Protein AF-A0A356RDQ2-F1 (afdb_monomer)

Solvent-accessible surface area (backbone atoms only — not comparable to full-atom values): 8104 Å² total; per-residue (Å²): 97,67,30,34,32,39,31,36,36,45,45,66,46,57,82,67,72,48,89,92,54,84,50,73,50,93,50,65,42,47,44,84,38,71,37,38,31,38,51,40,94,94,73,42,72,46,42,43,24,82,89,81,72,40,67,58,52,93,39,52,45,80,73,41,77,36,82,48,66,81,82,61,51,95,72,86,86,88,83,76,98,74,90,83,88,85,85,86,86,73,81,70,80,85,88,80,80,74,92,52,93,76,52,80,76,50,72,68,56,47,53,51,52,52,54,50,50,56,50,51,53,56,63,73,74,108

Mean predicted aligned error: 7.06 Å

Structure (mmCIF, N/CA/C/O backbone):
data_AF-A0A356RDQ2-F1
#
_entry.id   AF-A0A356RDQ2-F1
#
loop_
_atom_site.group_PDB
_atom_site.id
_atom_site.type_symbol
_atom_site.label_atom_id
_atom_site.label_alt_id
_atom_site.label_comp_id
_atom_site.label_asym_id
_atom_site.label_entity_id
_atom_site.label_seq_id
_atom_site.pdbx_PDB_ins_code
_atom_site.Cartn_x
_atom_site.Cartn_y
_atom_site.Cartn_z
_atom_site.occupancy
_atom_site.B_iso_or_equiv
_atom_site.auth_seq_id
_atom_site.auth_comp_id
_atom_site.auth_asym_id
_atom_site.auth_atom_id
_atom_site.pdbx_PDB_model_num
ATOM 1 N N . ALA A 1 1 ? 0.451 -12.735 -19.079 1.00 93.62 1 ALA A N 1
ATOM 2 C CA . ALA A 1 1 ? 1.292 -11.524 -19.231 1.00 93.62 1 ALA A CA 1
ATOM 3 C C . ALA A 1 1 ? 1.687 -11.032 -17.844 1.00 93.62 1 ALA A C 1
ATOM 5 O O . ALA A 1 1 ? 0.961 -11.345 -16.910 1.00 93.62 1 ALA A O 1
ATOM 6 N N . SER A 1 2 ? 2.787 -10.297 -17.690 1.00 96.88 2 SER A N 1
ATOM 7 C CA . SER A 1 2 ? 3.163 -9.659 -16.419 1.00 96.88 2 SER A CA 1
ATOM 8 C C . SER A 1 2 ? 3.553 -8.198 -16.638 1.00 96.88 2 SER A C 1
ATOM 10 O O . SER A 1 2 ? 3.930 -7.817 -17.749 1.00 96.88 2 SER A O 1
ATOM 12 N N . ARG A 1 3 ? 3.424 -7.377 -15.593 1.00 97.75 3 ARG A N 1
ATOM 13 C CA . ARG A 1 3 ? 3.830 -5.968 -15.590 1.00 97.75 3 ARG A CA 1
ATOM 14 C C . ARG A 1 3 ? 4.369 -5.553 -14.222 1.00 97.75 3 ARG A C 1
ATOM 16 O O . ARG A 1 3 ? 3.916 -6.055 -13.198 1.00 97.75 3 ARG A O 1
ATOM 23 N N . PHE A 1 4 ? 5.331 -4.643 -14.233 1.00 98.06 4 PHE A N 1
ATOM 24 C CA . PHE A 1 4 ? 5.793 -3.894 -13.074 1.00 98.06 4 PHE A CA 1
ATOM 25 C C . PHE A 1 4 ? 4.777 -2.808 -12.725 1.00 98.06 4 PHE A C 1
ATOM 27 O O . PHE A 1 4 ? 4.252 -2.139 -13.621 1.00 98.06 4 PHE A O 1
ATOM 34 N N . VAL A 1 5 ? 4.533 -2.623 -11.434 1.00 98.31 5 VAL A N 1
ATOM 35 C CA . VAL A 1 5 ? 3.675 -1.571 -10.902 1.00 98.31 5 VAL A CA 1
ATOM 36 C C . VAL A 1 5 ? 4.477 -0.736 -9.914 1.00 98.31 5 VAL A C 1
ATOM 38 O O . VAL A 1 5 ? 5.105 -1.281 -9.011 1.00 98.31 5 VAL A O 1
ATOM 41 N N . SER A 1 6 ? 4.454 0.580 -10.106 1.00 97.50 6 SER A N 1
ATOM 42 C CA . SER A 1 6 ? 4.959 1.583 -9.167 1.00 97.50 6 SER A CA 1
ATOM 43 C C . SER A 1 6 ? 3.775 2.360 -8.613 1.00 97.50 6 SER A C 1
ATOM 45 O O . SER A 1 6 ? 2.843 2.680 -9.359 1.00 97.50 6 SER A O 1
ATOM 47 N N . GLY A 1 7 ? 3.786 2.660 -7.323 1.00 96.94 7 GLY A N 1
ATOM 48 C CA . GLY A 1 7 ? 2.693 3.357 -6.669 1.00 96.94 7 GLY A CA 1
ATOM 49 C C . GLY A 1 7 ? 2.954 3.576 -5.194 1.00 96.94 7 GLY A C 1
ATOM 50 O O . GLY A 1 7 ? 4.080 3.855 -4.787 1.00 96.94 7 GLY A O 1
ATOM 51 N N . TYR A 1 8 ? 1.892 3.457 -4.411 1.00 96.56 8 TYR A N 1
ATOM 52 C CA . TYR A 1 8 ? 1.920 3.675 -2.974 1.00 96.56 8 TYR A CA 1
ATOM 53 C C . TYR A 1 8 ? 1.400 2.446 -2.240 1.00 96.56 8 TYR A C 1
ATOM 55 O O . TYR A 1 8 ? 0.516 1.748 -2.743 1.00 96.56 8 TYR A O 1
ATOM 63 N N . LEU A 1 9 ? 1.93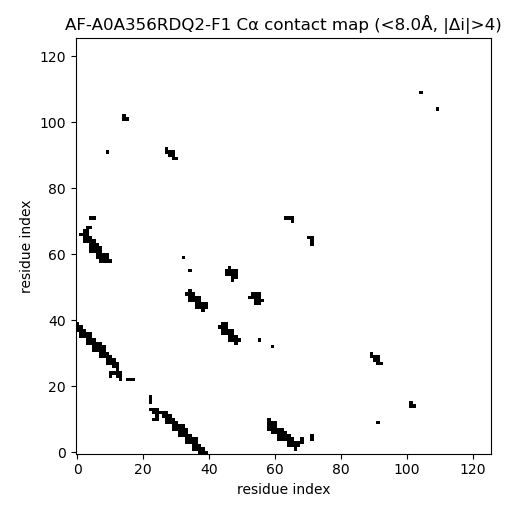1 2.208 -1.047 1.00 95.88 9 LEU A N 1
ATOM 64 C CA . LEU A 1 9 ? 1.403 1.231 -0.109 1.00 95.88 9 LEU A CA 1
ATOM 65 C C . LEU A 1 9 ? 0.938 1.958 1.148 1.00 95.88 9 LEU A C 1
ATOM 67 O O . LEU A 1 9 ? 1.749 2.537 1.863 1.00 95.88 9 LEU A O 1
ATOM 71 N N . ILE A 1 10 ? -0.364 1.900 1.415 1.00 95.12 10 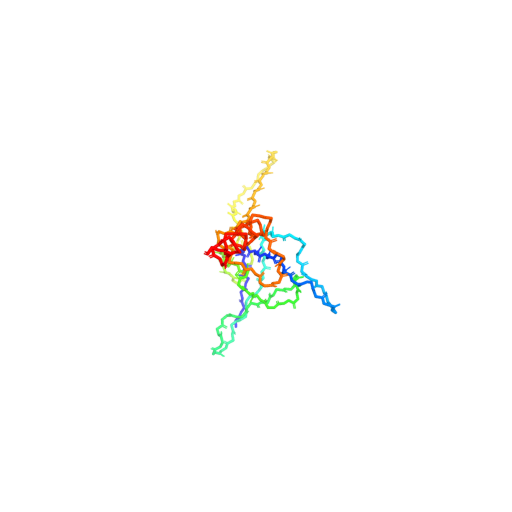ILE A N 1
ATOM 72 C CA . ILE A 1 10 ? -0.952 2.323 2.682 1.00 95.12 10 ILE A CA 1
ATOM 73 C C . ILE A 1 10 ? -1.109 1.094 3.570 1.00 95.12 10 ILE A C 1
ATOM 75 O O . ILE A 1 10 ? -1.794 0.138 3.200 1.00 95.12 10 ILE A O 1
ATOM 79 N N . GLN A 1 11 ? -0.523 1.138 4.764 1.00 91.88 11 GLN A N 1
ATOM 80 C CA . GLN A 1 11 ? -0.767 0.140 5.799 1.00 91.88 11 GLN A CA 1
ATOM 81 C C . GLN A 1 11 ? -1.321 0.827 7.034 1.00 91.88 11 GLN A C 1
ATOM 83 O O . GLN A 1 11 ? -0.688 1.698 7.625 1.00 91.88 11 GLN A O 1
ATOM 88 N N . LEU A 1 12 ? -2.528 0.419 7.414 1.00 91.00 12 LEU A N 1
ATOM 89 C CA . LEU A 1 12 ? -3.160 0.874 8.639 1.00 91.00 12 LEU A CA 1
ATOM 90 C C . LEU A 1 12 ? -2.841 -0.103 9.766 1.00 91.00 12 LEU A C 1
ATOM 92 O O . LEU A 1 12 ? -2.865 -1.321 9.565 1.00 91.00 12 LEU A O 1
ATOM 96 N N . VAL A 1 13 ? -2.598 0.424 10.964 1.00 90.25 13 VAL A N 1
ATOM 97 C CA . VAL A 1 13 ? -2.451 -0.404 12.158 1.00 90.25 13 VAL A CA 1
ATOM 98 C C . VAL A 1 13 ? -3.751 -1.174 12.400 1.00 90.25 13 VAL A C 1
ATOM 100 O O . VAL A 1 13 ? -4.851 -0.598 12.433 1.00 90.25 13 VAL A O 1
ATOM 103 N N . ALA A 1 14 ? -3.616 -2.492 12.547 1.00 86.81 14 ALA A N 1
ATOM 104 C CA . ALA A 1 14 ? -4.719 -3.371 12.900 1.00 86.81 14 ALA A CA 1
ATOM 105 C C . ALA A 1 14 ? -5.172 -3.097 14.341 1.00 86.81 14 ALA A C 1
ATOM 107 O O . ALA A 1 14 ? -4.351 -2.851 15.223 1.00 86.81 14 ALA A O 1
ATOM 108 N N . ASP A 1 15 ? -6.478 -3.181 14.607 1.00 85.62 15 ASP A N 1
ATOM 109 C CA . ASP A 1 15 ? -6.977 -2.987 15.978 1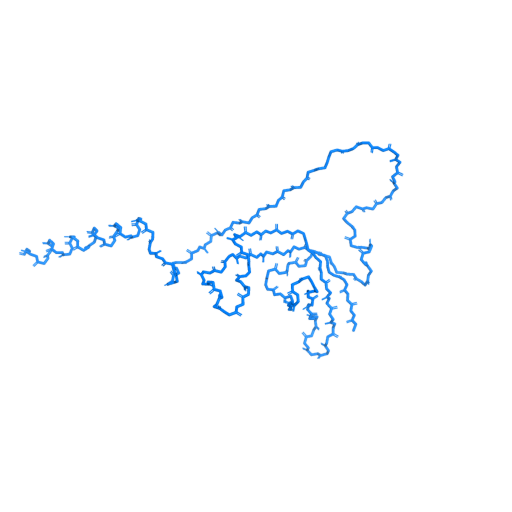.00 85.62 15 ASP A CA 1
ATOM 110 C C . ASP A 1 15 ? -6.570 -4.122 16.911 1.00 85.62 15 ASP A C 1
ATOM 112 O O . ASP A 1 15 ? -6.353 -3.914 18.102 1.00 85.62 15 ASP A O 1
ATOM 116 N N . VAL A 1 16 ? -6.501 -5.334 16.363 1.00 84.62 16 VAL A N 1
ATOM 117 C CA . VAL A 1 16 ? -6.160 -6.545 17.097 1.00 84.62 16 VAL A CA 1
ATOM 118 C C . VAL A 1 16 ? -4.849 -7.064 16.543 1.00 84.62 16 VAL A C 1
ATOM 120 O O . VAL A 1 16 ? -4.725 -7.340 15.350 1.00 84.62 16 VAL A O 1
ATOM 123 N N . LYS A 1 17 ? -3.865 -7.196 17.430 1.00 84.56 17 LYS A N 1
ATOM 124 C CA . LYS A 1 17 ? -2.586 -7.813 17.096 1.00 84.56 17 LYS A CA 1
ATOM 125 C C . LYS A 1 17 ? -2.791 -9.294 16.795 1.00 84.56 17 LYS A C 1
ATOM 127 O O . LYS A 1 17 ? -3.602 -9.963 17.433 1.00 84.56 17 LYS A O 1
ATOM 132 N N . SER A 1 18 ? -2.040 -9.795 15.825 1.00 84.31 18 SER A N 1
ATOM 133 C CA . SER A 1 18 ? -2.029 -11.218 15.505 1.00 84.31 18 SER A CA 1
ATOM 134 C C . SER A 1 18 ? -1.509 -12.024 16.700 1.00 84.31 18 SER A C 1
ATOM 136 O O . SER A 1 18 ? -0.560 -11.606 17.365 1.00 84.31 18 SER A O 1
ATOM 138 N N . LEU A 1 19 ? -2.137 -13.172 16.968 1.00 84.19 19 LEU A N 1
ATOM 139 C CA . LEU A 1 19 ? -1.734 -14.092 18.036 1.00 84.19 19 LEU A CA 1
ATOM 140 C C . LEU A 1 19 ? -0.510 -14.926 17.632 1.00 84.19 19 LEU A C 1
ATOM 142 O O . LEU A 1 19 ? 0.449 -15.016 18.393 1.00 84.19 19 LEU A O 1
ATOM 146 N N . ASP A 1 20 ? -0.531 -15.478 16.416 1.00 83.88 20 ASP A N 1
ATOM 147 C CA . ASP A 1 20 ? 0.428 -16.493 15.953 1.00 83.88 20 ASP A CA 1
ATOM 148 C C . ASP A 1 20 ? 1.296 -16.014 14.772 1.00 83.88 20 ASP A C 1
ATOM 150 O O . ASP A 1 20 ? 1.939 -16.811 14.089 1.00 83.88 20 ASP A O 1
ATOM 154 N N . GLY A 1 21 ? 1.319 -14.708 14.490 1.00 78.38 21 GLY A N 1
ATOM 155 C CA . GLY A 1 21 ? 2.029 -14.161 13.333 1.00 78.38 21 GLY A CA 1
ATOM 156 C C . GLY A 1 21 ? 2.373 -12.675 13.450 1.00 78.38 21 GLY A C 1
ATOM 157 O O . GLY A 1 21 ? 2.036 -12.031 14.445 1.00 78.38 21 GLY A O 1
ATOM 158 N N . PRO A 1 22 ? 3.038 -12.100 12.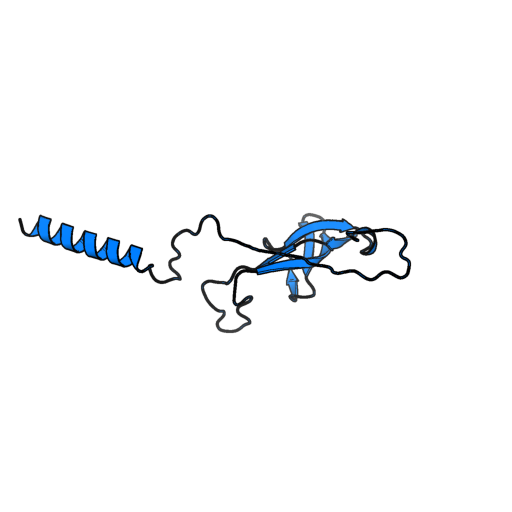435 1.00 77.06 22 PRO A N 1
ATOM 159 C CA . PRO A 1 22 ? 3.353 -10.678 12.423 1.00 77.06 22 PRO A CA 1
ATOM 160 C C . PRO A 1 22 ? 2.062 -9.850 12.422 1.00 77.06 22 PRO A C 1
ATOM 162 O O . PRO A 1 22 ? 1.148 -10.101 11.643 1.00 77.06 22 PRO A O 1
ATOM 165 N N . SER A 1 23 ? 1.987 -8.851 13.303 1.00 77.31 23 SER A N 1
ATOM 166 C CA . SER A 1 23 ? 0.808 -7.976 13.441 1.00 77.31 23 SER A CA 1
ATOM 167 C C . SER A 1 23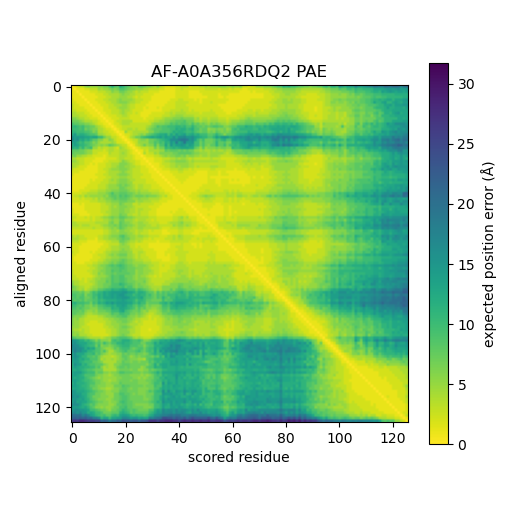 ? 0.743 -6.853 12.397 1.00 77.31 23 SER A C 1
ATOM 169 O O . SER A 1 23 ? -0.140 -6.005 12.474 1.00 77.31 23 SER A O 1
ATOM 171 N N . GLY A 1 24 ? 1.663 -6.843 11.428 1.00 80.81 24 GLY A N 1
ATOM 172 C CA . GLY A 1 24 ? 1.794 -5.770 10.448 1.00 80.81 24 GLY A CA 1
ATOM 173 C C . GLY A 1 24 ? 2.451 -4.520 11.035 1.00 80.81 24 GLY A C 1
ATOM 174 O O . GLY A 1 24 ? 3.336 -4.621 11.884 1.00 80.81 24 GLY A O 1
ATOM 175 N N . ALA A 1 25 ? 2.023 -3.360 10.541 1.00 85.88 25 ALA A N 1
ATOM 176 C CA . ALA A 1 25 ? 2.517 -2.048 10.944 1.00 85.88 25 ALA A CA 1
ATOM 177 C C . ALA A 1 25 ? 2.186 -1.724 12.412 1.00 85.88 25 ALA A C 1
ATOM 179 O O . ALA A 1 25 ? 1.127 -2.107 12.910 1.00 85.88 25 ALA A O 1
ATOM 180 N N . ASP A 1 26 ? 3.062 -0.990 13.097 1.00 88.38 26 ASP A N 1
ATOM 181 C CA . ASP A 1 26 ? 2.840 -0.490 14.461 1.00 88.38 26 ASP A CA 1
ATOM 182 C C . ASP A 1 26 ? 2.144 0.884 14.505 1.00 88.38 26 ASP A C 1
ATOM 184 O O . ASP A 1 26 ? 1.596 1.262 15.542 1.00 88.38 26 ASP A O 1
ATOM 188 N N . HIS A 1 27 ? 2.109 1.596 13.380 1.00 90.62 27 HIS A N 1
ATOM 189 C CA . HIS A 1 27 ? 1.374 2.838 13.165 1.00 90.62 27 HIS A CA 1
ATOM 190 C C . HIS A 1 27 ? 0.808 2.887 11.740 1.00 90.62 27 HIS A C 1
ATOM 192 O O . HIS A 1 27 ? 1.191 2.091 10.883 1.00 90.62 27 HIS A O 1
ATOM 198 N N . ASP A 1 28 ? -0.120 3.811 11.488 1.00 93.62 28 ASP A N 1
ATOM 199 C CA . ASP A 1 28 ? -0.582 4.074 10.126 1.00 93.62 28 ASP A CA 1
ATOM 200 C C . ASP A 1 28 ? 0.538 4.745 9.333 1.00 93.62 28 ASP A C 1
ATOM 202 O O . ASP A 1 28 ? 1.037 5.795 9.742 1.00 93.62 28 ASP A O 1
ATOM 206 N N . PHE A 1 29 ? 0.898 4.175 8.187 1.00 93.25 29 PHE A N 1
ATOM 207 C CA . PHE A 1 29 ? 1.897 4.772 7.312 1.00 93.25 29 PHE A CA 1
ATOM 208 C C . PHE A 1 29 ? 1.538 4.621 5.837 1.00 93.25 29 PHE A C 1
ATOM 210 O O . PHE A 1 29 ? 0.657 3.849 5.439 1.00 93.25 29 PHE A O 1
ATOM 217 N N . THR A 1 30 ? 2.228 5.413 5.026 1.00 95.62 30 THR A N 1
ATOM 218 C CA . THR A 1 30 ? 2.164 5.357 3.574 1.00 95.62 30 THR A CA 1
ATOM 219 C C . THR A 1 30 ? 3.561 5.573 3.017 1.00 95.62 30 THR A C 1
ATOM 221 O O . THR A 1 30 ? 4.251 6.497 3.442 1.00 95.62 30 THR A O 1
ATOM 224 N N . ASP A 1 31 ? 3.964 4.726 2.075 1.00 94.12 31 ASP A N 1
ATOM 225 C CA . ASP A 1 31 ? 5.270 4.801 1.422 1.00 94.12 31 ASP A CA 1
ATOM 226 C C . ASP A 1 31 ? 5.161 4.558 -0.084 1.00 94.12 31 ASP A C 1
ATOM 228 O O . ASP A 1 31 ? 4.196 3.967 -0.584 1.00 94.12 31 ASP A O 1
ATOM 232 N N . LEU A 1 32 ? 6.162 5.042 -0.824 1.00 94.88 32 LEU A N 1
ATOM 233 C CA . LEU A 1 32 ? 6.363 4.640 -2.213 1.00 94.88 32 LEU A CA 1
ATOM 234 C C . LEU A 1 32 ? 6.628 3.139 -2.251 1.00 94.88 32 LEU A C 1
ATOM 236 O O . LEU A 1 32 ? 7.460 2.627 -1.504 1.00 94.88 32 LEU A O 1
ATOM 240 N N . HIS A 1 33 ? 5.948 2.439 -3.151 1.00 96.25 33 HIS A N 1
ATOM 241 C CA . HIS A 1 33 ? 6.033 0.989 -3.225 1.00 96.25 33 HIS A CA 1
ATOM 242 C C . HIS A 1 33 ? 5.988 0.480 -4.656 1.00 96.25 33 HIS A C 1
ATOM 244 O O . HIS A 1 33 ? 5.496 1.148 -5.569 1.00 96.25 33 HIS A O 1
ATOM 250 N N . ALA A 1 34 ? 6.494 -0.733 -4.847 1.00 97.12 34 ALA A N 1
ATOM 251 C CA . ALA A 1 34 ? 6.460 -1.406 -6.131 1.00 97.12 34 ALA A CA 1
ATOM 252 C C . ALA A 1 34 ? 6.151 -2.896 -5.974 1.00 97.12 34 ALA A C 1
ATOM 254 O O . ALA A 1 34 ? 6.613 -3.550 -5.042 1.00 97.12 34 ALA A O 1
ATOM 255 N N . TRP A 1 35 ? 5.386 -3.434 -6.921 1.00 97.94 35 TRP A N 1
ATOM 256 C CA . TRP A 1 35 ? 5.006 -4.845 -6.974 1.00 97.94 35 TRP A CA 1
ATOM 257 C C . TRP A 1 35 ? 4.869 -5.317 -8.426 1.00 97.94 35 TRP A C 1
ATOM 259 O O . TRP A 1 35 ? 5.061 -4.556 -9.379 1.00 97.94 35 TRP A O 1
ATOM 269 N N . VAL A 1 36 ? 4.567 -6.602 -8.614 1.00 97.94 36 VAL A N 1
ATOM 270 C CA . VAL A 1 36 ? 4.320 -7.189 -9.937 1.00 97.94 36 VAL A CA 1
ATOM 271 C C . VAL A 1 36 ? 2.855 -7.557 -10.058 1.00 97.94 36 VAL A C 1
ATOM 273 O O . VAL A 1 36 ? 2.270 -8.083 -9.123 1.00 97.94 36 VAL A O 1
ATOM 276 N N . GLU A 1 37 ? 2.270 -7.362 -11.232 1.00 98.19 37 GLU A N 1
ATOM 277 C CA . GLU A 1 37 ? 0.972 -7.938 -11.563 1.00 98.19 37 GLU A CA 1
ATOM 278 C C . GLU A 1 37 ? 1.095 -8.977 -12.672 1.00 98.19 37 GLU A C 1
ATOM 280 O O . GLU A 1 37 ? 1.778 -8.765 -13.677 1.00 98.19 37 GLU A O 1
ATOM 285 N N . ALA A 1 38 ? 0.386 -10.093 -12.513 1.00 97.81 38 ALA A N 1
ATOM 286 C CA . ALA A 1 38 ? 0.239 -11.129 -13.522 1.00 97.81 38 ALA A CA 1
ATOM 287 C C . ALA A 1 38 ? -1.202 -11.154 -14.045 1.00 97.81 38 ALA A C 1
ATOM 289 O O . ALA A 1 38 ? -2.154 -11.213 -13.272 1.00 97.81 38 ALA A O 1
ATOM 290 N N . TYR A 1 39 ? -1.368 -11.130 -15.367 1.00 97.81 39 TYR A N 1
ATOM 291 C CA . TYR A 1 39 ? -2.673 -11.313 -15.993 1.00 97.81 39 TYR A CA 1
ATOM 292 C C . TYR A 1 39 ? -3.037 -12.794 -16.024 1.00 97.81 39 TYR A C 1
ATOM 294 O O . TYR A 1 39 ? -2.360 -13.585 -16.696 1.00 97.81 39 TYR A O 1
ATOM 302 N N . LEU A 1 40 ? -4.133 -13.132 -15.353 1.00 97.62 40 LEU A N 1
ATOM 303 C CA . LEU A 1 40 ? -4.734 -14.454 -15.319 1.00 97.62 40 LEU A CA 1
ATOM 304 C C . LEU A 1 40 ? -6.078 -14.421 -16.069 1.00 97.62 40 LEU A C 1
ATOM 306 O O . LEU A 1 40 ? -6.937 -13.593 -15.746 1.00 97.62 40 LEU A O 1
ATOM 310 N N . PRO A 1 41 ? -6.301 -15.304 -17.062 1.00 97.44 41 PRO A N 1
ATOM 311 C CA . PRO A 1 41 ? -7.582 -15.383 -17.761 1.00 97.44 41 PRO A CA 1
ATOM 312 C C . PRO A 1 41 ? -8.757 -15.540 -16.784 1.00 97.44 41 PRO A C 1
ATOM 314 O O . PRO A 1 41 ? -8.743 -16.416 -15.924 1.00 97.44 41 PRO A O 1
ATOM 317 N N . GLY A 1 42 ? -9.764 -14.672 -16.905 1.00 97.00 42 GLY A N 1
ATOM 318 C CA . GLY A 1 42 ? -10.943 -14.640 -16.029 1.00 97.00 42 GLY A CA 1
ATOM 319 C C . GLY A 1 42 ? -10.775 -13.808 -14.751 1.00 97.00 42 GLY A C 1
ATOM 320 O O . GLY A 1 42 ? -11.701 -13.090 -14.392 1.00 97.00 42 GLY A O 1
ATOM 321 N N . ALA A 1 43 ? -9.604 -13.839 -14.107 1.00 96.19 43 ALA A N 1
ATOM 322 C CA . ALA A 1 43 ? -9.344 -13.082 -12.874 1.00 96.19 43 ALA A CA 1
ATOM 323 C C . ALA A 1 43 ? -8.758 -11.676 -13.115 1.00 96.19 43 ALA A C 1
ATOM 325 O O . ALA A 1 43 ? -8.745 -10.851 -12.207 1.00 96.19 43 ALA A O 1
ATOM 326 N N . GLY A 1 44 ? -8.294 -11.378 -14.333 1.00 97.56 44 GLY A N 1
ATOM 327 C CA . GLY A 1 44 ? -7.704 -10.081 -14.659 1.00 97.56 44 GLY A CA 1
ATOM 328 C C . GLY A 1 44 ? -6.262 -9.961 -14.163 1.00 97.56 44 GLY A C 1
ATOM 329 O O . GLY A 1 44 ? -5.511 -10.934 -14.199 1.00 97.56 44 GLY A O 1
ATOM 330 N N . TRP A 1 45 ? -5.852 -8.758 -13.759 1.00 97.62 45 TRP A N 1
ATOM 331 C CA . TRP A 1 45 ? -4.513 -8.505 -13.219 1.00 97.62 45 TRP A CA 1
ATOM 332 C C . TRP A 1 45 ? -4.479 -8.796 -11.719 1.00 97.62 45 TRP A C 1
ATOM 334 O O . TRP A 1 45 ? -5.212 -8.178 -10.954 1.00 97.62 45 TRP A O 1
ATOM 344 N N . VAL A 1 46 ? -3.623 -9.733 -11.311 1.00 97.75 46 VAL A N 1
ATOM 345 C CA . VAL A 1 46 ? -3.429 -10.133 -9.913 1.00 97.75 46 VAL A CA 1
ATOM 346 C C . VAL A 1 46 ? -2.077 -9.632 -9.433 1.00 97.75 46 VAL A C 1
ATOM 348 O O . VAL A 1 46 ? -1.058 -9.977 -10.032 1.00 97.75 46 VAL A O 1
ATOM 351 N N . GLY A 1 47 ? -2.067 -8.825 -8.372 1.00 97.69 47 GLY A N 1
ATOM 352 C CA . GLY A 1 47 ? -0.848 -8.265 -7.793 1.00 97.69 47 GLY A CA 1
ATOM 353 C C . GLY A 1 47 ? -0.161 -9.203 -6.806 1.00 97.69 47 GLY A C 1
ATOM 354 O O . GLY A 1 47 ? -0.808 -9.820 -5.962 1.00 97.69 47 GLY A O 1
ATOM 355 N N . LEU A 1 48 ? 1.160 -9.289 -6.918 1.00 97.50 48 LEU A N 1
ATOM 356 C CA . LEU A 1 48 ? 2.059 -10.063 -6.074 1.00 97.50 48 LEU A CA 1
ATOM 357 C C . LEU A 1 48 ? 3.135 -9.130 -5.522 1.00 97.50 48 LEU A C 1
ATOM 359 O O . LEU A 1 48 ? 3.919 -8.555 -6.284 1.00 97.50 48 LEU A O 1
ATOM 363 N N . ASP A 1 49 ? 3.184 -9.012 -4.201 1.00 96.38 49 ASP A N 1
ATOM 364 C CA . ASP A 1 49 ? 4.141 -8.178 -3.492 1.00 96.38 49 ASP A CA 1
ATOM 365 C C . ASP A 1 49 ? 5.207 -9.058 -2.831 1.00 96.38 49 ASP A C 1
ATOM 367 O O . ASP A 1 49 ? 4.998 -9.668 -1.782 1.00 96.38 49 ASP A O 1
ATOM 371 N N . ALA A 1 50 ? 6.375 -9.133 -3.471 1.00 92.88 50 ALA A N 1
ATOM 372 C CA . ALA A 1 50 ? 7.494 -9.937 -2.988 1.00 92.88 50 ALA A CA 1
ATOM 373 C C . ALA A 1 50 ? 8.136 -9.380 -1.704 1.00 92.88 50 ALA A C 1
ATOM 375 O O . ALA A 1 50 ? 8.832 -10.124 -1.018 1.00 92.88 50 ALA A O 1
ATOM 376 N N . THR A 1 51 ? 7.906 -8.104 -1.376 1.00 90.44 51 THR A N 1
ATOM 377 C CA . THR A 1 51 ? 8.444 -7.473 -0.163 1.00 90.44 51 THR A CA 1
ATOM 378 C C . THR A 1 51 ? 7.687 -7.953 1.071 1.00 90.44 51 THR A C 1
ATOM 380 O O . THR A 1 51 ? 8.304 -8.298 2.076 1.00 90.44 51 THR A O 1
ATOM 383 N N . SER A 1 52 ? 6.355 -8.020 0.988 1.00 85.44 52 SER A N 1
ATOM 384 C CA . SER A 1 52 ? 5.506 -8.525 2.076 1.00 85.44 52 SER A CA 1
ATOM 385 C C . SER A 1 52 ? 5.277 -10.040 2.020 1.00 85.44 52 SER A C 1
ATOM 387 O O . SER A 1 52 ? 4.914 -10.645 3.028 1.00 85.44 52 SER A O 1
ATOM 389 N N . GLY A 1 53 ? 5.478 -10.667 0.857 1.00 88.44 53 GLY A N 1
ATOM 390 C CA . GLY A 1 53 ? 5.115 -12.065 0.615 1.00 88.44 53 GLY A CA 1
ATOM 391 C C . GLY A 1 53 ? 3.603 -12.280 0.471 1.00 88.44 53 GLY A C 1
ATOM 392 O O . GLY A 1 53 ? 3.139 -13.418 0.545 1.00 88.44 53 GLY A O 1
ATOM 393 N N . LEU A 1 54 ? 2.835 -11.202 0.285 1.00 88.25 54 LEU A N 1
ATOM 394 C CA . LEU A 1 54 ? 1.376 -11.211 0.198 1.00 88.25 54 LEU A CA 1
ATOM 395 C C . LEU A 1 54 ? 0.897 -10.825 -1.209 1.00 88.25 54 LEU A C 1
ATOM 397 O O . LEU A 1 54 ? 1.649 -10.335 -2.054 1.00 88.25 54 LEU A O 1
ATOM 401 N N . LEU A 1 55 ? -0.389 -11.061 -1.472 1.00 95.50 55 LEU A N 1
ATOM 402 C CA . LEU A 1 55 ? -1.053 -10.490 -2.642 1.00 95.50 55 LEU A CA 1
ATOM 403 C C . LEU A 1 55 ? -1.275 -8.990 -2.430 1.00 95.50 55 LEU A C 1
ATOM 405 O O . LEU A 1 55 ? -1.495 -8.547 -1.301 1.00 95.50 55 LEU A O 1
ATOM 409 N N . ALA A 1 56 ? -1.255 -8.226 -3.521 1.00 96.00 56 ALA A N 1
ATOM 410 C CA . ALA A 1 56 ? -1.617 -6.815 -3.471 1.00 96.00 56 ALA A CA 1
ATOM 411 C C . ALA A 1 56 ? -3.088 -6.672 -3.049 1.00 96.00 56 ALA A C 1
ATOM 413 O O . ALA A 1 56 ? -3.967 -7.340 -3.600 1.00 96.00 56 ALA A O 1
ATOM 414 N N . GLY A 1 57 ? -3.333 -5.823 -2.055 1.00 93.06 57 GLY A N 1
ATOM 415 C CA . GLY A 1 57 ? -4.648 -5.568 -1.478 1.00 93.06 57 GLY A CA 1
ATOM 416 C C . GLY A 1 57 ? -5.095 -4.124 -1.673 1.00 93.06 57 GLY A C 1
ATOM 417 O O . GLY A 1 57 ? -4.549 -3.386 -2.487 1.00 93.06 57 GLY A O 1
ATOM 418 N N . GLU A 1 58 ? -6.084 -3.704 -0.888 1.00 92.81 58 GLU A N 1
ATOM 419 C CA . GLU A 1 58 ? -6.651 -2.346 -0.941 1.00 92.81 58 GLU A CA 1
ATOM 420 C C . GLU A 1 58 ? -5.641 -1.232 -0.624 1.00 92.81 58 GLU A C 1
ATOM 422 O O . GLU A 1 58 ? -5.798 -0.106 -1.090 1.00 92.81 58 GLU A O 1
ATOM 427 N N . GLY A 1 59 ? -4.595 -1.552 0.143 1.00 94.12 59 GLY A N 1
ATOM 428 C CA . GLY A 1 59 ? -3.516 -0.622 0.467 1.00 94.12 59 GLY A CA 1
ATOM 429 C C . GLY A 1 59 ? -2.561 -0.355 -0.696 1.00 94.12 59 GLY A C 1
ATOM 430 O O . GLY A 1 59 ? -1.850 0.646 -0.667 1.00 94.12 59 GLY A O 1
ATOM 431 N N . HIS A 1 60 ? -2.535 -1.213 -1.722 1.00 97.19 60 HIS A N 1
ATOM 432 C CA . HIS A 1 60 ? -1.672 -1.065 -2.894 1.00 97.19 60 HIS A CA 1
ATOM 433 C C . HIS A 1 60 ? -2.360 -0.172 -3.929 1.00 97.19 60 HIS A C 1
ATOM 435 O O . HIS A 1 60 ? -3.236 -0.613 -4.672 1.00 97.19 60 HIS A O 1
ATOM 441 N N . ILE A 1 61 ? -1.952 1.095 -3.996 1.00 97.12 61 ILE A N 1
ATOM 442 C CA . ILE A 1 61 ? -2.533 2.092 -4.900 1.00 97.12 61 ILE A CA 1
ATOM 443 C C . ILE A 1 61 ? -1.624 2.241 -6.128 1.00 97.12 61 ILE A C 1
ATOM 445 O O . ILE A 1 61 ? -0.556 2.854 -6.022 1.00 97.12 61 ILE A O 1
ATOM 449 N N . PRO A 1 62 ? -1.993 1.680 -7.297 1.00 96.94 62 PRO A N 1
ATOM 450 C CA . PRO A 1 62 ? -1.155 1.741 -8.490 1.00 96.94 62 PRO A CA 1
ATOM 451 C C . PRO A 1 62 ? -1.092 3.169 -9.046 1.00 96.94 62 PRO A C 1
ATOM 453 O O . PRO A 1 62 ? -2.125 3.793 -9.284 1.00 96.94 62 PRO A O 1
ATOM 456 N N . LEU A 1 63 ? 0.120 3.660 -9.320 1.00 96.69 63 LEU A N 1
ATOM 457 C CA . LEU A 1 63 ? 0.353 4.950 -9.982 1.00 96.69 63 LEU A CA 1
ATOM 458 C C . LEU A 1 63 ? 0.770 4.768 -11.448 1.00 96.69 63 LEU A C 1
ATOM 460 O O . LEU A 1 63 ? 0.263 5.455 -12.332 1.00 96.69 63 LEU A O 1
ATOM 464 N N . ALA A 1 64 ? 1.674 3.825 -11.720 1.00 97.25 64 ALA A N 1
ATOM 465 C CA . ALA A 1 64 ? 2.172 3.518 -13.057 1.00 97.25 64 ALA A CA 1
ATOM 466 C C . ALA A 1 64 ? 2.339 2.005 -13.248 1.00 97.25 64 ALA A C 1
ATOM 468 O O . ALA A 1 64 ? 2.857 1.317 -12.375 1.00 97.25 64 ALA A O 1
ATOM 469 N N . CYS A 1 65 ? 1.933 1.489 -14.411 1.00 97.75 65 CYS A N 1
ATOM 470 C CA . CYS A 1 65 ? 2.048 0.074 -14.772 1.00 97.75 65 CYS A CA 1
ATOM 471 C C . CYS A 1 65 ? 2.773 -0.076 -16.115 1.00 97.75 65 CYS A C 1
ATOM 473 O O . CYS A 1 65 ? 2.344 0.496 -17.115 1.00 97.75 65 CYS A O 1
ATOM 475 N N . THR A 1 66 ? 3.837 -0.873 -16.170 1.00 97.00 66 THR A N 1
ATOM 476 C CA . THR A 1 66 ? 4.668 -1.042 -17.373 1.00 97.00 66 THR A CA 1
ATOM 477 C C . THR A 1 66 ? 5.306 -2.430 -17.435 1.00 97.00 66 THR A C 1
ATOM 479 O O . THR A 1 66 ? 5.609 -3.001 -16.394 1.00 97.00 66 THR A O 1
ATOM 482 N N . PRO A 1 67 ? 5.569 -3.008 -18.620 1.00 96.12 67 PRO A N 1
ATOM 483 C CA . PRO A 1 67 ? 6.408 -4.204 -18.723 1.00 96.12 67 PRO A CA 1
ATOM 484 C C . PRO A 1 67 ? 7.861 -3.995 -18.245 1.00 96.12 67 PRO A C 1
ATOM 486 O O . PRO A 1 67 ? 8.513 -4.973 -17.886 1.00 96.12 67 PRO A O 1
ATOM 489 N N . HIS A 1 68 ? 8.378 -2.758 -18.227 1.00 93.75 68 HIS A N 1
ATOM 490 C CA . HIS A 1 68 ? 9.776 -2.453 -17.899 1.00 93.75 68 HIS A CA 1
ATOM 491 C C . HIS A 1 68 ? 9.895 -1.379 -16.803 1.00 93.75 68 HIS A C 1
ATOM 493 O O . HIS A 1 68 ? 9.510 -0.238 -17.054 1.00 93.75 68 HIS A O 1
ATOM 499 N N . PRO A 1 69 ? 10.501 -1.677 -15.634 1.00 92.31 69 PRO A N 1
ATOM 500 C CA . PRO A 1 69 ? 10.561 -0.748 -14.498 1.00 92.31 69 PRO A CA 1
ATOM 501 C C . PRO A 1 69 ? 11.129 0.638 -14.823 1.00 92.31 69 PRO A C 1
ATOM 503 O O . PRO A 1 69 ? 10.636 1.643 -14.324 1.00 92.31 69 PRO A O 1
ATOM 506 N N . LEU A 1 70 ? 12.124 0.711 -15.714 1.00 92.50 70 LEU A N 1
ATOM 507 C CA . LEU A 1 70 ? 12.751 1.976 -16.115 1.00 92.50 70 LEU A CA 1
ATOM 508 C C . LEU A 1 70 ? 11.773 2.964 -16.758 1.00 92.50 70 LEU A C 1
ATOM 510 O O . LEU A 1 70 ? 11.985 4.168 -16.678 1.00 92.50 70 LEU A O 1
ATOM 514 N N . THR A 1 71 ? 10.691 2.486 -17.372 1.00 94.00 71 THR A N 1
ATOM 515 C CA . THR A 1 71 ? 9.694 3.379 -17.976 1.00 94.00 71 THR A CA 1
ATOM 516 C C . THR A 1 71 ? 8.651 3.865 -16.966 1.00 94.00 71 THR A C 1
ATOM 518 O O . THR A 1 71 ? 7.747 4.597 -17.352 1.00 94.00 71 THR A O 1
ATOM 521 N N . ALA A 1 72 ? 8.734 3.432 -15.705 1.00 94.88 72 ALA A N 1
ATOM 522 C CA . ALA A 1 72 ? 7.972 3.985 -14.586 1.00 94.88 72 ALA A CA 1
ATOM 523 C C . ALA A 1 72 ? 8.808 4.970 -13.752 1.00 94.88 72 ALA A C 1
ATOM 525 O O . ALA A 1 72 ? 8.370 5.384 -12.680 1.00 94.88 72 ALA A O 1
ATOM 526 N N . ALA A 1 73 ? 10.012 5.331 -14.214 1.00 92.19 73 ALA A N 1
ATOM 527 C CA . ALA A 1 73 ? 10.842 6.312 -13.535 1.00 92.19 73 ALA A CA 1
ATOM 528 C C . ALA A 1 73 ? 10.098 7.661 -13.434 1.00 92.19 73 ALA A C 1
ATOM 530 O O . ALA A 1 73 ? 9.588 8.147 -14.446 1.00 92.19 73 ALA A O 1
ATOM 531 N N . PRO A 1 74 ? 10.050 8.289 -12.245 1.00 88.75 74 PRO A N 1
ATOM 532 C CA . PRO A 1 74 ? 9.343 9.557 -12.054 1.00 88.75 74 PRO A CA 1
ATOM 533 C C . PRO A 1 74 ? 10.045 10.734 -12.744 1.00 88.75 74 PRO A C 1
ATOM 535 O O . PRO A 1 74 ? 9.423 11.757 -13.016 1.00 88.75 74 PRO A O 1
ATOM 538 N N . ILE A 1 75 ? 11.346 10.599 -13.016 1.00 88.62 75 ILE A N 1
ATOM 539 C CA . ILE A 1 75 ? 12.184 11.605 -13.667 1.00 88.62 75 ILE A CA 1
ATOM 540 C C . ILE A 1 75 ? 13.025 10.896 -14.731 1.00 88.62 75 ILE A C 1
ATOM 542 O O . ILE A 1 75 ? 13.591 9.832 -14.480 1.00 88.62 75 ILE A O 1
ATOM 546 N N . SER A 1 76 ? 13.126 11.500 -15.913 1.00 89.50 76 SER A N 1
ATOM 547 C CA . SER A 1 76 ? 13.956 11.025 -17.023 1.00 89.50 76 SER A CA 1
ATOM 548 C C . SER A 1 76 ? 14.772 12.175 -17.602 1.00 89.50 76 SER A C 1
ATOM 550 O O . SER A 1 76 ? 14.252 13.283 -17.726 1.00 89.50 76 SER A O 1
ATOM 552 N N . GLY A 1 77 ? 16.014 11.920 -18.011 1.00 89.44 77 GLY A N 1
ATOM 553 C CA . GLY A 1 77 ? 16.866 12.937 -18.623 1.00 89.44 77 GLY A CA 1
ATOM 554 C C . GLY A 1 77 ? 18.344 12.564 -18.591 1.00 89.44 77 GLY A C 1
ATOM 555 O O . GLY A 1 77 ? 18.702 11.419 -18.323 1.00 89.44 77 GLY A O 1
ATOM 556 N N . VAL A 1 78 ? 19.192 13.551 -18.870 1.00 90.44 78 VAL A N 1
ATOM 557 C CA . VAL A 1 78 ? 20.652 13.462 -18.736 1.00 90.44 78 VAL A CA 1
ATOM 558 C C . VAL A 1 78 ? 21.057 14.212 -17.468 1.00 90.44 78 VAL A C 1
ATOM 560 O O . VAL A 1 78 ? 20.433 15.217 -17.130 1.00 90.44 78 VAL A O 1
ATOM 563 N N . MET A 1 79 ? 22.090 13.737 -16.777 1.00 88.69 79 MET A N 1
ATOM 564 C CA . MET A 1 79 ? 22.674 14.411 -15.617 1.00 88.69 79 MET A CA 1
ATOM 565 C C . MET A 1 79 ? 24.149 14.738 -15.869 1.00 88.69 79 MET A C 1
ATOM 567 O O . MET A 1 79 ? 24.831 14.000 -16.578 1.00 88.69 79 MET A O 1
ATOM 571 N N . ASP A 1 80 ? 24.619 15.827 -15.268 1.00 92.19 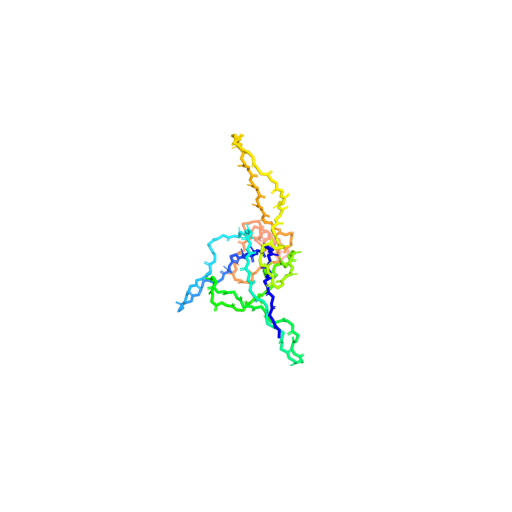80 ASP A N 1
ATOM 572 C CA . ASP A 1 80 ? 26.037 16.161 -15.091 1.00 92.19 80 ASP A CA 1
ATOM 573 C C . ASP A 1 80 ? 26.309 16.279 -13.577 1.00 92.19 80 ASP A C 1
ATOM 575 O O . ASP A 1 80 ? 25.392 16.102 -12.769 1.00 92.19 80 ASP A O 1
ATOM 579 N N . ILE A 1 81 ? 27.545 16.549 -13.162 1.00 92.94 81 ILE A N 1
ATOM 580 C CA . ILE A 1 81 ? 27.899 16.712 -11.749 1.00 92.94 81 ILE A CA 1
ATOM 581 C C . ILE A 1 81 ? 27.093 17.872 -11.149 1.00 92.94 81 ILE A C 1
ATOM 583 O O . ILE A 1 81 ? 27.259 19.031 -11.525 1.00 92.94 81 ILE A O 1
ATOM 587 N N . CYS A 1 82 ? 26.238 17.557 -10.179 1.00 86.69 82 CYS A N 1
ATOM 588 C CA .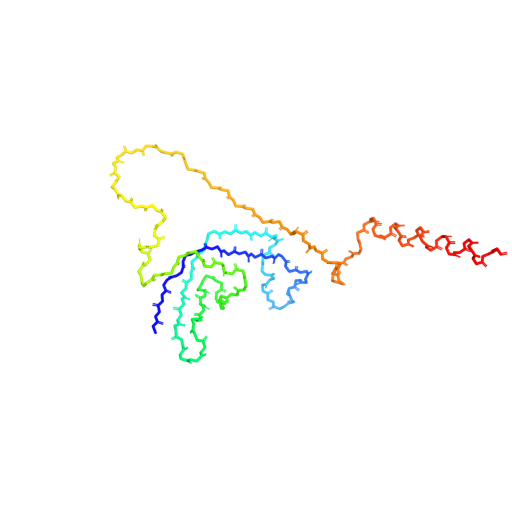 CYS A 1 82 ? 25.444 18.532 -9.446 1.00 86.69 82 CYS A CA 1
ATOM 589 C C . CYS A 1 82 ? 25.302 18.123 -7.977 1.00 86.69 82 CYS A C 1
ATOM 591 O O . CYS A 1 82 ? 25.176 16.939 -7.662 1.00 86.69 82 CYS A O 1
ATOM 593 N N . GLU A 1 83 ? 25.262 19.108 -7.085 1.00 90.69 83 GLU A N 1
ATOM 594 C CA . GLU A 1 83 ? 24.840 18.913 -5.698 1.00 90.69 83 GLU A CA 1
ATOM 595 C C . GLU A 1 83 ? 23.349 19.233 -5.584 1.00 90.69 83 GLU A C 1
ATOM 597 O O . GLU A 1 83 ? 22.854 20.194 -6.177 1.00 90.69 83 GLU A O 1
ATOM 602 N N . THR A 1 84 ? 22.608 18.415 -4.842 1.00 88.12 84 THR A N 1
ATOM 603 C CA . THR A 1 84 ? 21.176 18.630 -4.636 1.00 88.12 84 THR A CA 1
ATOM 604 C C . THR A 1 84 ? 20.779 18.247 -3.222 1.00 88.12 84 THR A C 1
ATOM 606 O O . THR A 1 84 ? 21.329 17.314 -2.637 1.00 88.12 84 THR A O 1
ATOM 609 N N . THR A 1 85 ? 19.791 18.958 -2.688 1.00 90.88 85 THR A N 1
ATOM 610 C CA . THR A 1 85 ? 19.054 18.541 -1.497 1.00 90.88 85 THR A CA 1
ATOM 611 C C . THR A 1 85 ? 17.689 18.054 -1.955 1.00 90.88 85 THR A C 1
ATOM 613 O O . THR A 1 85 ? 16.965 18.784 -2.627 1.00 90.88 85 THR A O 1
ATOM 616 N N . PHE A 1 86 ? 17.350 16.815 -1.613 1.00 89.50 86 PHE A N 1
ATOM 617 C CA . PHE A 1 86 ? 16.065 16.210 -1.942 1.00 89.50 86 PHE A CA 1
ATOM 618 C C . PHE A 1 86 ? 15.261 15.991 -0.663 1.00 89.50 86 PHE A C 1
ATOM 620 O O . PHE A 1 86 ? 15.800 15.509 0.333 1.00 89.50 86 PHE A O 1
ATOM 627 N N . SER A 1 87 ? 13.976 16.332 -0.702 1.00 91.44 87 SER A N 1
ATOM 628 C CA . SER A 1 87 ? 13.016 16.019 0.351 1.00 91.44 87 SER A CA 1
ATOM 629 C C . SER A 1 87 ? 11.782 15.363 -0.257 1.00 91.44 87 SER A C 1
ATOM 631 O O . SER A 1 87 ? 11.349 15.708 -1.357 1.00 91.44 87 SER A O 1
ATOM 633 N N . HIS A 1 88 ? 11.209 14.416 0.476 1.00 90.56 88 HIS A N 1
ATOM 634 C CA . HIS A 1 88 ? 9.887 13.875 0.204 1.00 90.56 88 HIS A CA 1
ATOM 635 C C . HIS A 1 88 ? 9.108 13.820 1.517 1.00 90.56 88 HIS A C 1
ATOM 637 O O . HIS A 1 88 ? 9.688 13.617 2.582 1.00 90.56 88 HIS A O 1
ATOM 643 N N . GLU A 1 89 ? 7.795 13.995 1.435 1.00 93.69 89 GLU A N 1
ATOM 644 C CA . GLU A 1 89 ? 6.890 13.888 2.573 1.00 93.69 89 GLU A CA 1
ATOM 645 C C . GLU A 1 89 ? 5.712 13.015 2.167 1.00 93.69 89 GLU A C 1
ATOM 647 O O . GLU A 1 89 ? 5.176 13.144 1.064 1.00 93.69 89 GLU A O 1
ATOM 652 N N . MET A 1 90 ? 5.326 12.117 3.063 1.00 93.56 90 MET A N 1
ATOM 653 C CA . MET A 1 90 ? 4.152 11.284 2.908 1.00 93.56 90 MET A CA 1
ATOM 654 C C . MET A 1 90 ? 3.431 11.202 4.247 1.00 93.56 90 MET A C 1
ATOM 656 O O . MET A 1 90 ? 4.060 11.054 5.292 1.00 93.56 90 MET A O 1
ATOM 660 N N . SER A 1 91 ? 2.109 11.328 4.217 1.00 94.19 91 SER A N 1
ATOM 661 C CA . SER A 1 91 ? 1.269 11.238 5.405 1.00 94.19 91 SER A CA 1
ATOM 662 C C . SER A 1 91 ? -0.058 10.571 5.070 1.00 94.19 91 SER A C 1
ATOM 664 O O . SER A 1 91 ? -0.549 10.634 3.940 1.00 94.19 91 SER A O 1
ATOM 666 N N . VAL A 1 92 ? -0.629 9.896 6.063 1.00 93.94 92 VAL A N 1
ATOM 667 C CA . VAL A 1 92 ? -1.942 9.263 5.979 1.00 93.94 92 VAL A CA 1
ATOM 668 C C . VAL A 1 92 ? -2.747 9.646 7.213 1.00 93.94 92 VAL A C 1
ATOM 670 O O . VAL A 1 92 ? -2.234 9.643 8.330 1.00 93.94 92 VAL A O 1
ATOM 673 N N . THR A 1 93 ? -4.018 9.980 7.001 1.00 92.44 93 THR A N 1
ATOM 674 C CA . THR A 1 93 ? -4.939 10.376 8.069 1.00 92.44 93 THR A CA 1
ATOM 675 C C . THR A 1 93 ? -6.274 9.676 7.866 1.00 92.44 93 THR A C 1
ATOM 677 O O . THR A 1 93 ? -6.827 9.674 6.764 1.00 92.44 93 THR A O 1
ATOM 680 N N . ARG A 1 94 ? -6.829 9.109 8.939 1.00 90.06 94 ARG A N 1
ATOM 681 C CA . ARG A 1 94 ? -8.178 8.528 8.934 1.00 90.06 94 ARG A CA 1
ATOM 682 C C . ARG A 1 94 ? -9.217 9.657 8.943 1.00 90.06 94 ARG A C 1
ATOM 684 O O . ARG A 1 94 ? -9.237 10.460 9.867 1.00 90.06 94 ARG A O 1
ATOM 691 N N . ILE A 1 95 ? -10.075 9.727 7.920 1.00 87.44 95 ILE A N 1
ATOM 692 C CA . ILE A 1 95 ? -11.090 10.798 7.790 1.00 87.44 95 ILE A CA 1
ATOM 693 C C . ILE A 1 95 ? -12.350 10.477 8.604 1.00 87.44 95 ILE A C 1
ATOM 695 O O . ILE A 1 95 ? -12.899 11.345 9.277 1.00 87.44 95 ILE A O 1
ATOM 699 N N . VAL A 1 96 ? -12.816 9.228 8.548 1.00 81.75 96 VAL A N 1
ATOM 700 C CA . VAL A 1 96 ? -13.981 8.751 9.300 1.00 81.75 96 VAL A CA 1
ATOM 701 C C . VAL A 1 96 ? -13.605 7.435 9.961 1.00 81.75 96 VAL A C 1
ATOM 703 O O . VAL A 1 96 ? -13.419 6.426 9.285 1.00 81.75 96 VAL A O 1
ATOM 706 N N . GLU A 1 97 ? -13.496 7.443 11.286 1.00 71.44 97 GLU A N 1
ATOM 707 C CA . GLU A 1 97 ? -13.302 6.230 12.075 1.00 71.44 97 GLU A CA 1
ATOM 708 C C . GLU A 1 97 ? -14.577 5.973 12.876 1.00 71.44 97 GLU A C 1
ATOM 710 O O . GLU A 1 97 ? -14.859 6.632 13.875 1.00 71.44 97 GLU A O 1
ATOM 715 N N . THR A 1 98 ? -15.399 5.036 12.399 1.00 77.56 98 THR A N 1
ATOM 716 C CA . THR A 1 98 ? -16.563 4.579 13.162 1.00 77.56 98 THR A CA 1
ATOM 717 C C . THR A 1 98 ? -16.096 3.921 14.462 1.00 77.56 98 THR A C 1
ATOM 719 O O . THR A 1 98 ? -15.057 3.251 14.440 1.00 77.56 98 THR A O 1
ATOM 722 N N . PRO A 1 99 ? -16.848 4.049 15.574 1.00 74.94 99 PRO A N 1
ATOM 723 C CA . PRO A 1 99 ? -16.509 3.388 16.828 1.00 74.94 99 PRO A CA 1
ATOM 724 C C . PRO A 1 99 ? -16.239 1.903 16.600 1.00 74.94 99 PRO A C 1
ATOM 726 O O . PRO A 1 99 ? -17.056 1.194 16.006 1.00 74.94 99 PRO A O 1
ATOM 729 N N . ARG A 1 100 ? -15.069 1.442 17.038 1.00 78.56 100 ARG A N 1
ATOM 730 C CA . ARG A 1 100 ? -14.639 0.060 16.844 1.00 78.56 100 ARG A CA 1
ATOM 731 C C . ARG A 1 100 ? -14.868 -0.705 18.133 1.00 78.56 100 ARG A C 1
ATOM 733 O O . ARG A 1 100 ? -14.359 -0.313 19.173 1.00 78.56 100 ARG A O 1
ATOM 740 N N . VAL A 1 101 ? -15.578 -1.827 18.054 1.00 81.31 101 VAL A N 1
ATOM 741 C CA . VAL A 1 101 ? -15.815 -2.718 19.209 1.00 81.31 101 VAL A CA 1
ATOM 742 C C . VAL A 1 101 ? -14.527 -3.337 19.769 1.00 81.31 101 VAL A C 1
ATOM 744 O O . VAL A 1 101 ? -14.521 -3.896 20.858 1.00 81.31 101 VAL A O 1
ATOM 747 N N . THR A 1 102 ? -13.438 -3.249 19.009 1.00 84.00 102 THR A N 1
ATOM 748 C CA . THR A 1 102 ? -12.094 -3.735 19.337 1.00 84.00 102 THR A CA 1
ATOM 749 C C . THR A 1 102 ? -11.268 -2.740 20.153 1.00 84.00 102 THR A C 1
ATOM 751 O O . THR A 1 102 ? -10.209 -3.113 20.652 1.00 84.00 102 THR A O 1
ATOM 754 N N . LYS A 1 103 ? -11.723 -1.489 20.302 1.00 81.81 103 LYS A N 1
ATOM 755 C CA . LYS A 1 103 ? -11.043 -0.448 21.08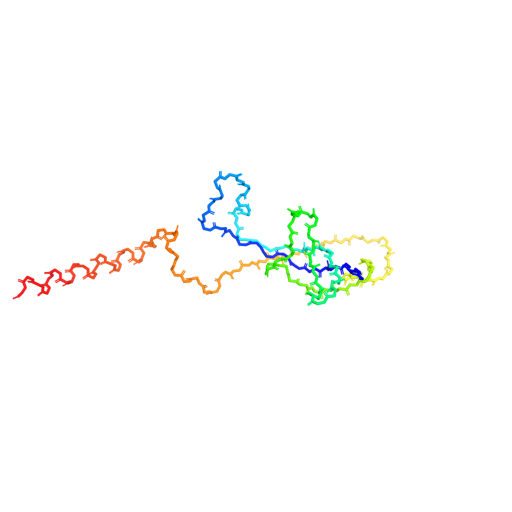2 1.00 81.81 103 LYS A CA 1
ATOM 756 C C . LYS A 1 103 ? -11.904 -0.030 22.282 1.00 81.81 103 LYS A C 1
ATOM 758 O O . LYS A 1 103 ? -13.131 -0.071 22.186 1.00 81.81 103 LYS A O 1
ATOM 763 N N . PRO A 1 104 ? -11.291 0.388 23.405 1.00 84.62 104 PRO A N 1
ATOM 764 C CA . PRO A 1 104 ? -12.027 1.023 24.494 1.00 84.62 104 PRO A CA 1
ATOM 765 C C . PRO A 1 104 ? -12.757 2.282 24.014 1.00 84.62 104 PRO A C 1
A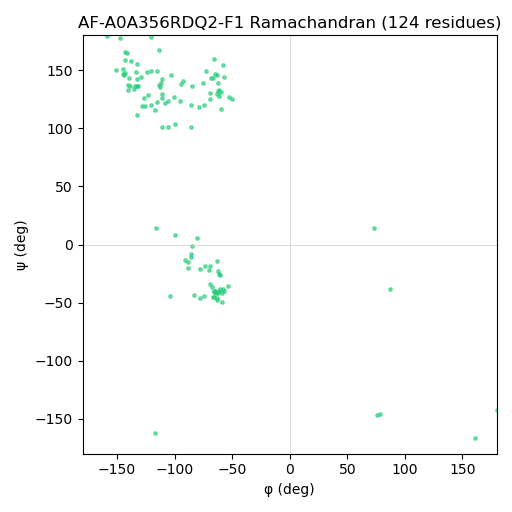TOM 767 O O . PRO A 1 104 ? -12.317 2.929 23.060 1.00 84.62 104 PRO A O 1
ATOM 770 N N . TYR A 1 105 ? -13.833 2.651 24.711 1.00 86.94 105 TYR A N 1
ATOM 771 C CA . TYR A 1 105 ? -14.444 3.969 24.546 1.00 86.94 105 TYR A CA 1
ATOM 772 C C . TYR A 1 105 ? -13.418 5.067 24.827 1.00 86.94 105 TYR A C 1
ATOM 774 O O . TYR A 1 105 ? -12.567 4.917 25.708 1.00 86.94 105 TYR A O 1
ATOM 782 N N . THR A 1 106 ? -13.506 6.172 24.088 1.00 88.56 106 THR A N 1
ATOM 783 C CA . THR A 1 106 ? -12.736 7.367 24.437 1.00 88.56 106 THR A CA 1
ATOM 784 C C . THR A 1 106 ? -13.225 7.926 25.770 1.00 88.56 106 THR A C 1
ATOM 786 O O . THR A 1 106 ? -14.348 7.651 26.200 1.00 88.56 106 THR A O 1
ATOM 789 N N . GLU A 1 107 ? -12.392 8.734 26.418 1.00 91.56 107 GLU A N 1
ATOM 790 C CA . GLU A 1 107 ? -12.754 9.377 27.681 1.00 91.56 107 GLU A CA 1
ATOM 791 C C . GLU A 1 107 ? -14.034 10.216 27.528 1.00 91.56 107 GLU A C 1
ATOM 793 O O . GLU A 1 107 ? -14.938 10.147 28.355 1.00 91.56 107 GLU A O 1
ATOM 798 N N . GLU A 1 108 ? -14.180 10.923 26.407 1.00 91.69 108 GLU A N 1
ATOM 799 C CA . GLU A 1 108 ? -15.362 11.732 26.103 1.00 91.69 108 GLU A CA 1
ATOM 800 C C . GLU A 1 108 ? -16.614 10.868 25.911 1.00 91.69 108 GLU A C 1
ATOM 802 O O . GLU A 1 108 ? -17.700 11.224 26.372 1.00 91.69 108 GLU A O 1
ATOM 807 N N . GLN A 1 109 ? -16.477 9.716 25.245 1.00 91.00 109 GLN A N 1
ATOM 808 C CA . GLN A 1 109 ? -17.573 8.759 25.091 1.00 91.00 109 GLN A CA 1
ATOM 809 C C . GLN A 1 109 ? -17.994 8.187 26.445 1.00 91.00 109 GLN A C 1
ATOM 811 O O . GLN A 1 109 ? -19.188 8.067 26.716 1.00 91.00 109 GLN A O 1
ATOM 816 N N . TRP A 1 110 ? -17.026 7.864 27.303 1.00 93.88 110 TRP A N 1
ATOM 817 C CA . TRP A 1 110 ? -17.292 7.327 28.630 1.00 93.88 110 TRP A CA 1
ATOM 818 C C . TRP A 1 110 ? -17.996 8.345 29.532 1.00 93.88 110 TRP A C 1
ATOM 820 O O . TRP A 1 110 ? -19.025 8.034 30.131 1.00 93.88 110 TRP A O 1
ATOM 830 N N . GLN A 1 111 ? -17.524 9.593 29.541 1.00 96.44 111 GLN A N 1
ATOM 831 C CA . GLN A 1 111 ? -18.159 10.693 30.270 1.00 96.44 111 GLN A CA 1
ATOM 832 C C . GLN A 1 111 ? -19.590 10.964 29.790 1.00 96.44 111 GLN A C 1
ATOM 834 O O . GLN A 1 111 ? -20.475 11.236 30.604 1.00 96.44 111 GLN A O 1
ATOM 839 N N . ALA A 1 112 ? -19.847 10.864 28.482 1.00 95.19 112 ALA A N 1
ATOM 840 C CA . ALA A 1 112 ? -21.192 11.014 27.934 1.00 95.19 112 ALA A CA 1
ATOM 841 C C . ALA A 1 112 ? -22.141 9.898 28.407 1.00 95.19 112 ALA A C 1
ATOM 843 O O . ALA A 1 112 ? -23.297 10.179 28.731 1.00 95.19 112 ALA A O 1
ATOM 844 N N . ILE A 1 113 ? -21.656 8.652 28.476 1.00 95.00 113 ILE A N 1
ATOM 845 C CA . ILE A 1 113 ? -22.417 7.509 29.002 1.00 95.00 113 ILE A CA 1
ATOM 846 C C . ILE A 1 113 ? -22.745 7.726 30.484 1.00 95.00 113 ILE A C 1
ATOM 848 O O . ILE A 1 113 ? -23.905 7.587 30.872 1.00 95.00 113 ILE A O 1
ATOM 852 N N . ASP A 1 114 ? -21.756 8.115 31.292 1.00 97.00 114 ASP A N 1
ATOM 853 C CA . ASP A 1 114 ? -21.939 8.340 32.730 1.00 97.00 114 ASP A CA 1
ATOM 854 C C . ASP A 1 114 ? -22.923 9.487 33.006 1.00 97.00 114 ASP A C 1
ATOM 856 O O . ASP A 1 114 ? -23.885 9.333 33.759 1.00 97.00 114 ASP A O 1
ATOM 860 N N . THR A 1 115 ? -22.770 10.609 32.296 1.00 97.50 115 THR A N 1
ATOM 861 C CA . THR A 1 115 ? -23.680 11.762 32.396 1.00 97.50 115 THR A CA 1
ATOM 862 C C . THR A 1 115 ? -25.119 11.378 32.043 1.00 97.50 115 THR A C 1
ATOM 864 O O . THR A 1 115 ? -26.070 11.811 32.697 1.00 97.50 115 THR A O 1
ATOM 867 N N . PHE A 1 116 ? -25.302 10.558 31.004 1.00 97.00 116 PHE A N 1
ATOM 868 C CA . PHE A 1 116 ? -26.622 10.072 30.617 1.00 97.00 116 PHE A CA 1
ATOM 869 C C . PHE A 1 116 ? -27.228 9.153 31.686 1.00 97.00 116 PHE A C 1
ATOM 871 O O . PHE A 1 116 ? -28.415 9.289 31.985 1.00 97.00 116 PHE A O 1
ATOM 878 N N . GLY A 1 117 ? -26.422 8.268 32.281 1.00 97.19 117 GLY A N 1
ATOM 879 C CA . GLY A 1 117 ? -26.838 7.407 33.389 1.00 97.19 117 GLY A CA 1
ATOM 880 C C . GLY A 1 117 ? -27.317 8.216 34.593 1.00 97.19 117 GLY A C 1
ATOM 881 O O . GLY A 1 117 ? -28.444 8.034 35.044 1.00 97.19 117 GLY A O 1
ATOM 882 N N . GLN A 1 118 ? -26.525 9.203 35.022 1.00 97.06 118 GLN A N 1
ATOM 883 C CA . GLN A 1 118 ? -26.890 10.095 36.127 1.00 97.06 118 GLN A CA 1
ATOM 884 C C . GLN A 1 118 ? -28.205 10.845 35.868 1.00 97.06 118 GLN A C 1
ATOM 886 O O . GLN A 1 118 ? -29.006 11.026 36.785 1.00 97.06 118 GLN A O 1
ATOM 891 N N . ARG A 1 119 ? -28.455 11.273 34.622 1.00 97.25 119 ARG A N 1
ATOM 892 C CA . ARG A 1 119 ? -29.722 11.918 34.250 1.00 97.25 119 ARG A CA 1
ATOM 893 C C . ARG A 1 119 ? -30.901 10.949 34.342 1.00 97.25 119 ARG A C 1
ATOM 895 O O . ARG A 1 119 ? -31.940 11.323 34.876 1.00 97.25 119 ARG A O 1
ATOM 902 N N . LEU A 1 120 ? -30.747 9.729 33.830 1.00 96.31 120 LEU A N 1
ATOM 903 C CA . LEU A 1 120 ? -31.799 8.712 33.876 1.00 96.31 120 LEU A CA 1
ATOM 904 C C . LEU A 1 120 ? -32.159 8.347 35.324 1.00 96.31 120 LEU A C 1
ATOM 906 O O . LEU A 1 120 ? -33.338 8.260 35.656 1.00 96.31 120 LEU A O 1
ATOM 910 N N . ASP A 1 121 ? -31.156 8.207 36.192 1.00 97.19 121 ASP A N 1
ATOM 911 C CA . ASP A 1 121 ? -31.364 7.926 37.615 1.00 97.19 121 ASP A CA 1
ATOM 912 C C . ASP A 1 121 ? -32.146 9.052 38.309 1.00 97.19 121 ASP A C 1
ATOM 914 O O . ASP A 1 121 ? -33.045 8.786 39.108 1.00 97.19 121 ASP A O 1
ATOM 918 N N . GLN A 1 122 ? -31.851 10.314 37.977 1.00 96.25 122 GLN A N 1
ATOM 919 C CA . GLN A 1 122 ? -32.600 11.469 38.486 1.00 96.25 122 GLN A CA 1
ATOM 920 C C . GLN A 1 122 ? -34.058 11.470 38.011 1.00 96.25 122 GLN A C 1
ATOM 922 O O . GLN A 1 122 ? -34.949 11.772 38.801 1.00 96.25 122 GLN A O 1
ATOM 927 N N . GLU A 1 123 ? -34.309 11.123 36.746 1.00 95.19 123 GLU A N 1
ATOM 928 C CA . GLU A 1 123 ? -35.663 11.032 36.185 1.00 95.19 123 GLU A CA 1
ATOM 929 C C . GLU A 1 123 ? -36.474 9.884 36.800 1.00 95.19 123 GLU A C 1
ATOM 931 O O . GLU A 1 123 ? -37.672 10.034 37.015 1.00 95.19 123 GLU A O 1
ATOM 936 N N . MET A 1 124 ? -35.838 8.750 37.109 1.00 91.75 124 MET A N 1
ATOM 937 C CA . MET A 1 124 ? -36.507 7.595 37.719 1.00 91.75 124 MET A CA 1
ATOM 938 C C . MET A 1 124 ? -36.768 7.752 39.224 1.00 91.75 124 MET A C 1
ATOM 940 O O . MET A 1 124 ? -37.608 7.037 39.770 1.00 91.75 124 MET A O 1
ATOM 944 N N . ALA A 1 125 ? -36.040 8.642 39.901 1.00 89.75 125 ALA A N 1
ATOM 945 C CA . ALA A 1 125 ? -36.216 8.925 41.325 1.00 89.75 125 ALA A CA 1
ATOM 946 C C . ALA A 1 125 ? -37.298 9.987 41.624 1.00 89.75 125 ALA A C 1
ATOM 948 O O . ALA A 1 125 ? -37.609 10.203 42.799 1.00 89.75 125 ALA A O 1
ATOM 949 N N . ALA A 1 126 ? -37.837 10.652 40.593 1.00 63.38 126 ALA A N 1
ATOM 950 C CA . ALA A 1 126 ? -38.900 11.661 40.669 1.00 63.38 126 ALA A CA 1
ATOM 951 C C . ALA A 1 126 ? -40.301 11.049 40.499 1.00 63.38 126 ALA A C 1
ATOM 953 O O . ALA A 1 126 ? -41.236 11.564 41.156 1.00 63.38 126 ALA A O 1
#

pLDDT: mean 91.63, std 6.34, range [63.38, 98.31]

Radius of gyration: 23.65 Å; Cα contacts (8 Å, |Δi|>4): 149; chains: 1; bounding box: 67×35×61 Å

Foldseek 3Di:
DKKKFKDKFWDAQDLDADDPDHSPDPHTFMDTDIWMWDQDVPVGTWTAHPVVRDTDDPRGDTDDIGRDVVVVDPDDDDDDDDDDDDDDDTDDDDPDDDDDPSDDDDPVRVVVVVVVVVVVVVVVVD

Sequence (126 aa):
ASRFVSGYLIQLVADVKSLDGPSGADHDFTDLHAWVEAYLPGAGWVGLDATSGLLAGEGHIPLACTPHPLTAAPISGVMDICETTFSHEMSVTRIVETPRVTKPYTEEQWQAIDTFGQRLDQEMAA

Secondary structure (DSSP, 8-state):
-EEEEEEEEEEPPPSS--SSS----SS-EEEEEEEEEEEETTTEEEEEETTTTEE--TTEEEEEEESSGGGG-S--S---S-------------S--PPPTTSPPPHHHHHHHHHHHHHHHHHHT-